Protein AF-A0A564XXG6-F1 (afdb_monomer_lite)

Radius of gyration: 39.1 Å; chains: 1; bounding box: 96×48×105 Å

Secondary structure (DSSP, 8-state):
-----------------HHHHHHHHHHHHHHHTTTTTSS---HHHHHHHHHHHTHHHHHHHHHHHHHHHHHHHTT----HHHHHHHHHHHHHHHHHHHHHHHHHHHHHHHHHHHHHHHHHHHHHHHHHHHHHHHHHHHHHHHHHHHHH-HHHHHHHHHHHHHHHHHHHHHHHHHHHHHHTT-

Sequence (182 aa):
MKQNSDEKKTKGWTPVKQSEELFVLIYLILNRIHFGENMKLGIDDQITVLDIENLIEMKEAETVTQIRMELKEMMIIPVMEDIQELDQSENMSRERYENILKRKLDIIKAAIDRDSCLEEESYVLPREIIKQREIALERELDAKLRTTDYAYLCASRALKQRALEVSRSNFDKTTENSANQS

Foldseek 3Di:
DDDDDDPPPPPDDDDDPPVLVVLLVVLVVCVVVVVPPPDPDDLVVVLSNLCSVCVVLVVLLVVLVVVVVVCVVVVPDDDPVVVVVSVVSNVVSVVVVVVSVVVSVVSVVVVVVVVVVVVVVVCPVVVVVVVVVVVVVVVVVLVVCCVPPPVSVVVVVVVVVVVVVVVVVVVVVVVVVVVVVD

Organism: Hymenolepis diminuta (NCBI:txid6216)

Structure (mmCIF, N/CA/C/O backbone):
data_AF-A0A564XXG6-F1
#
_entry.id   AF-A0A564XXG6-F1
#
loop_
_atom_site.group_PDB
_atom_site.id
_atom_site.type_symbol
_atom_site.label_atom_id
_atom_site.label_alt_id
_atom_site.label_comp_id
_atom_site.label_asym_id
_atom_site.label_entity_id
_atom_site.label_seq_id
_atom_site.pdbx_PDB_ins_code
_atom_site.Cartn_x
_atom_site.Cartn_y
_atom_site.Cartn_z
_atom_site.occupancy
_atom_site.B_iso_or_equiv
_atom_site.auth_seq_id
_atom_site.auth_comp_id
_atom_site.auth_asym_id
_atom_site.auth_atom_id
_atom_site.pdbx_PDB_model_num
ATOM 1 N N . MET A 1 1 ? -48.981 15.019 58.420 1.00 37.12 1 MET A N 1
ATOM 2 C CA . MET A 1 1 ? -49.372 13.688 57.901 1.00 37.12 1 MET A CA 1
ATOM 3 C C . MET A 1 1 ? -49.050 13.633 56.412 1.00 37.12 1 MET A C 1
ATOM 5 O O . MET A 1 1 ? -49.520 14.522 55.722 1.00 37.12 1 MET A O 1
ATOM 9 N N . LYS A 1 2 ? -48.291 12.601 55.987 1.00 36.91 2 LYS A N 1
ATOM 10 C CA . LYS A 1 2 ? -47.894 12.204 54.606 1.00 36.91 2 LYS A CA 1
ATOM 11 C C . LYS A 1 2 ? -47.022 13.237 53.867 1.00 36.91 2 LYS A C 1
ATOM 13 O O . LYS A 1 2 ? -47.499 14.316 53.565 1.00 36.91 2 LYS A O 1
ATOM 18 N N . GLN A 1 3 ? -45.712 13.075 53.662 1.00 40.72 3 GLN A N 1
ATOM 19 C CA . GLN A 1 3 ? -44.885 11.933 53.235 1.00 40.72 3 GLN A CA 1
ATOM 20 C C . GLN A 1 3 ? -45.216 11.409 51.827 1.00 40.72 3 GLN A C 1
ATOM 22 O O . GLN A 1 3 ? -46.358 11.026 51.572 1.00 40.72 3 GLN A O 1
ATOM 27 N N . ASN A 1 4 ? -44.140 11.340 51.026 1.00 36.44 4 ASN A N 1
ATOM 28 C CA . ASN A 1 4 ? -43.885 10.576 49.795 1.00 36.44 4 ASN A CA 1
ATOM 29 C C . ASN A 1 4 ? -43.962 11.363 48.478 1.00 36.44 4 ASN A C 1
ATOM 31 O O . ASN A 1 4 ? -44.967 12.006 48.216 1.00 36.44 4 ASN A O 1
ATOM 35 N N . SER A 1 5 ? -43.029 11.269 47.533 1.00 37.44 5 SER A N 1
ATOM 36 C CA . SER A 1 5 ? -41.605 10.877 47.448 1.00 37.44 5 SER A CA 1
ATOM 37 C C . SER A 1 5 ? -41.351 10.664 45.954 1.00 37.44 5 SER A C 1
ATOM 39 O O . SER A 1 5 ? -42.184 10.050 45.294 1.00 37.44 5 SER A O 1
ATOM 41 N N . ASP A 1 6 ? -40.186 11.093 45.480 1.00 42.03 6 ASP A N 1
ATOM 42 C CA . ASP A 1 6 ? -39.426 10.450 44.406 1.00 42.03 6 ASP A CA 1
ATOM 43 C C . ASP A 1 6 ? -40.144 10.145 43.081 1.00 42.03 6 ASP A C 1
ATOM 45 O O . ASP A 1 6 ? -40.469 8.999 42.778 1.00 42.03 6 ASP A O 1
ATOM 49 N N . GLU A 1 7 ? -40.188 11.131 42.184 1.00 39.16 7 GLU A N 1
ATOM 50 C CA . GLU A 1 7 ? -40.060 10.831 40.753 1.00 39.16 7 GLU A CA 1
ATOM 51 C C . GLU A 1 7 ? -38.570 10.745 40.399 1.00 39.16 7 GLU A C 1
ATOM 53 O O . GLU A 1 7 ? -37.961 11.657 39.833 1.00 39.16 7 GLU A O 1
ATOM 58 N N . LYS A 1 8 ? -37.954 9.612 40.758 1.00 41.59 8 LYS A N 1
ATOM 59 C CA . LYS A 1 8 ? -36.692 9.185 40.151 1.00 41.59 8 LYS A CA 1
ATOM 60 C C . LYS A 1 8 ? -36.960 8.941 38.668 1.00 41.59 8 LYS A C 1
ATOM 62 O O . LYS A 1 8 ? -37.532 7.919 38.298 1.00 41.59 8 LYS A O 1
ATOM 67 N N . LYS A 1 9 ? -36.526 9.872 37.816 1.00 43.41 9 LYS A N 1
ATOM 68 C CA . LYS A 1 9 ? -36.365 9.638 36.378 1.00 43.41 9 LYS A CA 1
ATOM 69 C C . LYS A 1 9 ? -35.302 8.557 36.199 1.00 43.41 9 LYS A C 1
ATOM 71 O O . LYS A 1 9 ? -34.112 8.851 36.133 1.00 43.41 9 LYS A O 1
ATOM 76 N N . THR A 1 10 ? -35.729 7.302 36.152 1.00 41.12 10 THR A N 1
ATOM 77 C CA . THR A 1 10 ? -34.929 6.206 35.618 1.00 41.12 10 THR A CA 1
ATOM 78 C C . THR A 1 10 ? -34.671 6.526 34.151 1.00 41.12 10 THR A C 1
ATOM 80 O O . THR A 1 10 ? -35.539 6.385 33.291 1.00 41.12 10 THR A O 1
ATOM 83 N N . LYS A 1 11 ? -33.477 7.056 33.872 1.00 46.81 11 LYS A N 1
ATOM 84 C CA . LYS A 1 11 ? -32.968 7.268 32.519 1.00 46.81 11 LYS A CA 1
ATOM 85 C C . LYS A 1 11 ? -32.712 5.873 31.947 1.00 46.81 11 LYS A C 1
ATOM 87 O O . LYS A 1 11 ? -31.665 5.277 32.167 1.00 46.81 11 LYS A O 1
ATOM 92 N N . GLY A 1 12 ? -33.769 5.302 31.375 1.00 38.22 12 GLY A N 1
ATOM 93 C CA . GLY A 1 12 ? -33.768 3.970 30.797 1.00 38.22 12 GLY A CA 1
ATOM 94 C C . GLY A 1 12 ? -32.738 3.877 29.680 1.00 38.22 12 GLY A C 1
ATOM 95 O O . GLY A 1 12 ? -32.554 4.824 28.917 1.00 38.22 12 GLY A O 1
ATOM 96 N N . TRP A 1 13 ? -32.080 2.724 29.642 1.00 40.97 13 TRP A N 1
ATOM 97 C CA . TRP A 1 13 ? -31.178 2.246 28.603 1.00 40.97 13 TRP A CA 1
ATOM 98 C C . TRP A 1 13 ? -31.612 2.747 27.216 1.00 40.97 13 TRP A C 1
ATOM 100 O O . TRP A 1 13 ? -32.685 2.389 26.725 1.00 40.97 13 TRP A O 1
ATOM 110 N N . THR A 1 14 ? -30.821 3.632 26.608 1.00 44.00 14 THR A N 1
ATOM 111 C CA . THR A 1 14 ? -31.069 4.079 25.235 1.00 44.00 14 THR A CA 1
ATOM 112 C C . THR A 1 14 ? -30.639 2.969 24.283 1.00 44.00 14 THR A C 1
ATOM 114 O O . THR A 1 14 ? -29.464 2.598 24.316 1.00 44.00 14 THR A O 1
ATOM 117 N N . PRO A 1 15 ? -31.544 2.438 23.443 1.00 46.12 15 PRO A N 1
ATOM 118 C CA . PRO A 1 15 ? -31.172 1.435 22.463 1.00 46.12 15 PRO A CA 1
ATOM 119 C C . PRO A 1 15 ? -30.179 2.043 21.470 1.00 46.12 15 PRO A C 1
ATOM 121 O O . PRO A 1 15 ? -30.259 3.229 21.128 1.00 46.12 15 PRO A O 1
ATOM 124 N N . VAL A 1 16 ? -29.241 1.207 21.034 1.00 50.19 16 VAL A N 1
ATOM 125 C CA . VAL A 1 16 ? -28.316 1.459 19.926 1.00 50.19 16 VAL A CA 1
ATOM 126 C C . VAL A 1 16 ? -29.091 2.098 18.766 1.00 50.19 16 VAL A C 1
ATOM 128 O O . VAL A 1 16 ? -30.197 1.670 18.433 1.00 50.19 16 VAL A O 1
ATOM 131 N N . LYS A 1 17 ? -28.570 3.191 18.194 1.00 58.47 17 LYS A N 1
ATOM 132 C CA . LYS A 1 17 ? -29.273 3.944 17.142 1.00 58.47 17 LYS A CA 1
ATOM 133 C C . LYS A 1 17 ? -29.569 3.004 15.966 1.00 58.47 17 LYS A C 1
ATOM 135 O O . LYS A 1 17 ? -28.678 2.284 15.533 1.00 58.47 17 LYS A O 1
ATOM 140 N N . GLN A 1 18 ? -30.781 3.054 15.404 1.00 57.62 18 GLN A N 1
ATOM 141 C CA . GLN A 1 18 ? -31.244 2.177 14.304 1.00 57.62 18 GLN A CA 1
ATOM 142 C C . GLN A 1 18 ? -30.280 2.082 13.102 1.00 57.62 18 GLN A C 1
ATOM 144 O O . GLN A 1 18 ? -30.293 1.096 12.372 1.00 57.62 18 GLN A O 1
ATOM 149 N N . SER A 1 19 ? -29.437 3.096 12.886 1.00 61.81 19 SER A N 1
ATOM 150 C CA . SER A 1 19 ? -28.398 3.094 11.854 1.00 61.81 19 SER A CA 1
ATOM 151 C C . SER A 1 19 ? -27.286 2.070 12.106 1.00 61.81 19 SER A C 1
ATOM 153 O O . SER A 1 19 ? -26.769 1.500 11.156 1.00 61.81 19 SER A O 1
ATOM 155 N N . GLU A 1 20 ? -26.921 1.826 13.364 1.00 63.03 20 GLU A N 1
ATOM 156 C CA . GLU A 1 20 ? -25.801 0.961 13.766 1.00 63.03 20 GLU A CA 1
ATOM 157 C C . GLU A 1 20 ? -26.166 -0.529 13.671 1.00 63.03 20 GLU A C 1
ATOM 159 O O . GLU A 1 20 ? -25.375 -1.327 13.170 1.00 63.03 20 GLU A O 1
ATOM 164 N N . GLU A 1 21 ? -27.401 -0.902 14.028 1.00 67.88 21 GLU A N 1
ATOM 165 C CA . GLU A 1 21 ? -27.932 -2.258 13.793 1.00 67.88 21 GLU A CA 1
ATOM 166 C C . GLU A 1 21 ? -27.946 -2.612 12.302 1.00 67.88 21 GLU A C 1
ATOM 168 O O . GLU A 1 21 ? -27.677 -3.751 11.914 1.00 67.88 21 GLU A O 1
ATOM 173 N N . LEU A 1 22 ? -28.207 -1.614 11.455 1.00 69.88 22 LEU A N 1
ATOM 174 C CA . LEU A 1 22 ? -28.179 -1.763 10.008 1.00 69.88 22 LEU A CA 1
ATOM 175 C C . LEU A 1 22 ? -26.767 -2.100 9.508 1.00 69.88 22 LEU A C 1
ATOM 177 O O . LEU A 1 22 ? -26.636 -2.959 8.643 1.00 69.88 22 LEU A O 1
ATOM 181 N N . PHE A 1 23 ? -25.715 -1.498 10.076 1.00 68.12 23 PHE A N 1
ATOM 182 C CA . PHE A 1 23 ? -24.325 -1.800 9.706 1.00 68.12 23 PHE A CA 1
ATOM 183 C C . PHE A 1 23 ? -23.913 -3.225 10.083 1.00 68.12 23 PHE A C 1
ATOM 185 O O . PHE A 1 23 ? -23.303 -3.914 9.268 1.00 68.12 23 PHE A O 1
ATOM 192 N N . VAL A 1 24 ? -24.304 -3.706 11.267 1.00 73.38 24 VAL A N 1
ATOM 193 C CA . VAL A 1 24 ? -24.041 -5.094 11.690 1.00 73.38 24 VAL A CA 1
ATOM 194 C C . VAL A 1 24 ? -24.818 -6.089 10.826 1.00 73.38 24 VAL A C 1
ATOM 196 O O . VAL A 1 24 ? -24.289 -7.126 10.428 1.00 73.38 24 VAL A O 1
ATOM 199 N N . LEU A 1 25 ? -26.070 -5.777 10.483 1.00 79.06 25 LEU A N 1
ATOM 200 C CA . LEU A 1 25 ? -26.868 -6.620 9.596 1.00 79.06 25 LEU A CA 1
ATOM 201 C C . LEU A 1 25 ? -26.284 -6.657 8.178 1.00 79.06 25 LEU A C 1
ATOM 203 O O . LEU A 1 25 ? -26.178 -7.733 7.591 1.00 79.06 25 LEU A O 1
ATOM 207 N N . ILE A 1 26 ? -25.870 -5.502 7.647 1.00 73.38 26 ILE A N 1
ATOM 208 C CA . ILE A 1 26 ? -25.170 -5.398 6.363 1.00 73.38 26 ILE A CA 1
ATOM 209 C C . ILE A 1 26 ? -23.904 -6.250 6.405 1.00 73.38 26 ILE A C 1
ATOM 211 O O . ILE A 1 26 ? -23.715 -7.069 5.513 1.00 73.38 26 ILE A O 1
ATOM 215 N N . TYR A 1 27 ? -23.088 -6.140 7.453 1.00 72.06 27 TYR A N 1
ATOM 216 C CA . TYR A 1 27 ? -21.891 -6.960 7.619 1.00 72.06 27 TYR A CA 1
ATOM 217 C C . TYR A 1 27 ? -22.183 -8.453 7.555 1.00 72.06 27 TYR A C 1
ATOM 219 O O . TYR A 1 27 ? -21.571 -9.173 6.777 1.00 72.06 27 TYR A O 1
ATOM 227 N N . LEU A 1 28 ? -23.141 -8.926 8.355 1.00 77.88 28 LEU A N 1
ATOM 228 C CA . LEU A 1 28 ? -23.496 -10.340 8.431 1.00 77.88 28 LEU A CA 1
ATOM 229 C C . LEU A 1 28 ? -24.008 -10.863 7.090 1.00 77.88 28 LEU A C 1
ATOM 231 O O . LEU A 1 28 ? -23.709 -11.997 6.711 1.00 77.88 28 LEU A O 1
ATOM 235 N N . ILE A 1 29 ? -24.760 -10.035 6.362 1.00 79.44 29 ILE A N 1
ATOM 236 C CA . ILE A 1 29 ? -25.189 -10.341 5.002 1.00 79.44 29 ILE A CA 1
ATOM 237 C C . ILE A 1 29 ? -23.960 -10.441 4.100 1.00 79.44 29 ILE A C 1
ATOM 239 O O . ILE A 1 29 ? -23.762 -11.500 3.516 1.00 79.44 29 ILE A O 1
ATOM 243 N N . LEU A 1 30 ? -23.123 -9.402 4.033 1.00 72.94 30 LEU A N 1
ATOM 244 C CA . LEU A 1 30 ? -21.924 -9.330 3.191 1.00 72.94 30 LEU A CA 1
ATOM 245 C C . LEU A 1 30 ? -20.966 -10.502 3.450 1.00 72.94 30 LEU A C 1
ATOM 247 O O . LEU A 1 30 ? -20.548 -11.175 2.509 1.00 72.94 30 LEU A O 1
ATOM 251 N N . ASN A 1 31 ? -20.714 -10.828 4.713 1.00 73.38 31 ASN A N 1
ATOM 252 C CA . ASN A 1 31 ? -19.840 -11.925 5.111 1.00 73.38 31 ASN A CA 1
ATOM 253 C C . ASN A 1 31 ? -20.422 -13.290 4.694 1.00 73.38 31 ASN A C 1
ATOM 255 O O . ASN A 1 31 ? -19.715 -14.159 4.192 1.00 73.38 31 ASN A O 1
ATOM 259 N N . ARG A 1 32 ? -21.752 -13.457 4.771 1.00 76.81 32 ARG A N 1
ATOM 260 C CA . ARG A 1 32 ? -22.445 -14.654 4.261 1.00 76.81 32 ARG A CA 1
ATOM 261 C C . ARG A 1 32 ? -22.346 -14.797 2.738 1.00 76.81 32 ARG A C 1
ATOM 263 O O . ARG A 1 32 ? -22.351 -15.921 2.238 1.00 76.81 32 ARG A O 1
ATOM 270 N N . ILE A 1 33 ? -22.242 -13.691 1.998 1.00 74.94 33 ILE A N 1
ATOM 271 C CA . ILE A 1 33 ? -22.015 -13.706 0.540 1.00 74.94 33 ILE A CA 1
ATOM 272 C C . ILE A 1 33 ? -20.520 -13.794 0.182 1.00 74.94 33 ILE A C 1
ATOM 274 O O . ILE A 1 33 ? -20.184 -13.734 -0.999 1.00 74.94 33 ILE A O 1
ATOM 278 N N . HIS A 1 34 ? -19.624 -13.956 1.167 1.00 66.00 34 HIS A N 1
ATOM 279 C CA . HIS A 1 34 ? -18.164 -13.920 0.986 1.00 66.00 34 HIS A CA 1
ATOM 280 C C . HIS A 1 34 ? -17.711 -12.629 0.281 1.00 66.00 34 HIS A C 1
ATOM 282 O O . HIS A 1 34 ? -16.831 -12.615 -0.589 1.00 66.00 34 HIS A O 1
ATOM 288 N N . PHE A 1 35 ? -18.378 -11.524 0.617 1.00 62.66 35 PHE A N 1
ATOM 289 C CA . PHE A 1 35 ? -18.074 -10.204 0.094 1.00 62.66 35 PHE A CA 1
ATOM 290 C C . PHE A 1 35 ? -16.739 -9.744 0.689 1.00 62.66 35 PHE A C 1
ATOM 292 O O . PHE A 1 35 ? -16.657 -9.419 1.867 1.00 62.66 35 PHE A O 1
ATOM 299 N N . GLY A 1 36 ? -15.679 -9.808 -0.117 1.00 59.28 36 GLY A N 1
ATOM 300 C CA . GLY A 1 36 ? -14.293 -9.690 0.351 1.00 59.28 36 GLY A CA 1
ATOM 301 C C . GLY A 1 36 ? -13.346 -10.590 -0.435 1.00 59.28 36 GLY A C 1
ATOM 302 O O . GLY A 1 36 ? -12.321 -10.135 -0.931 1.00 59.28 36 GLY A O 1
ATOM 303 N N . GLU A 1 37 ? -13.730 -11.855 -0.622 1.00 63.12 37 GLU A N 1
ATOM 304 C CA . GLU A 1 37 ? -12.870 -12.863 -1.260 1.00 63.12 37 GLU A CA 1
ATOM 305 C C . GLU A 1 37 ? -12.956 -12.835 -2.792 1.00 63.12 37 GLU A C 1
ATOM 307 O O . GLU A 1 37 ? -11.958 -13.027 -3.482 1.00 63.12 37 GLU A O 1
ATOM 312 N N . ASN A 1 38 ? -14.146 -12.562 -3.336 1.00 53.47 38 ASN A N 1
ATOM 313 C CA . ASN A 1 38 ? -14.411 -12.661 -4.779 1.00 53.47 38 ASN A CA 1
ATOM 314 C C . ASN A 1 38 ? -14.466 -11.305 -5.501 1.00 53.47 38 ASN A C 1
ATOM 316 O O . ASN A 1 38 ? -14.398 -11.244 -6.728 1.00 53.47 38 ASN A O 1
ATOM 320 N N . MET A 1 39 ? -14.606 -10.210 -4.752 1.00 57.16 39 MET A N 1
ATOM 321 C CA . MET A 1 39 ? -14.704 -8.853 -5.286 1.00 57.16 39 MET A CA 1
ATOM 322 C C . MET A 1 39 ? -13.385 -8.134 -5.018 1.00 57.16 39 MET A C 1
ATOM 324 O O . MET A 1 39 ? -12.967 -8.019 -3.871 1.00 57.16 39 MET A O 1
ATOM 328 N N . LYS A 1 40 ? -12.730 -7.619 -6.063 1.00 67.56 40 LYS A N 1
ATOM 329 C CA . LYS A 1 40 ? -11.631 -6.658 -5.893 1.00 67.56 40 LYS A CA 1
ATOM 330 C C . LYS A 1 40 ? -12.228 -5.348 -5.375 1.00 67.56 40 LYS A C 1
ATOM 332 O O . LYS A 1 40 ? -12.591 -4.486 -6.168 1.00 67.56 40 LYS A O 1
ATOM 337 N N . LEU A 1 41 ? -12.395 -5.251 -4.060 1.00 72.88 41 LEU A N 1
ATOM 338 C CA . LEU A 1 41 ? -12.943 -4.071 -3.401 1.00 72.88 41 LEU A CA 1
ATOM 339 C C . LEU A 1 41 ? -12.025 -2.863 -3.579 1.00 72.88 41 LEU A C 1
ATOM 341 O O . LEU A 1 41 ? -10.796 -3.004 -3.595 1.00 72.88 41 LEU A O 1
ATOM 345 N N . GLY A 1 42 ? -12.635 -1.680 -3.675 1.00 79.94 42 GLY A N 1
ATOM 346 C CA . GLY A 1 42 ? -11.909 -0.419 -3.598 1.00 79.94 42 GLY A CA 1
ATOM 347 C C . GLY A 1 42 ? -11.235 -0.251 -2.235 1.00 79.94 42 GLY A C 1
ATOM 348 O O . GLY A 1 42 ? -11.575 -0.930 -1.267 1.00 79.94 42 GLY A O 1
ATOM 349 N N . ILE A 1 43 ? -10.266 0.659 -2.158 1.00 83.62 43 ILE A N 1
ATOM 350 C CA . ILE A 1 43 ? -9.535 0.966 -0.917 1.00 83.62 43 ILE A CA 1
ATOM 351 C C . ILE A 1 43 ? -10.518 1.397 0.179 1.00 83.62 43 ILE A C 1
ATOM 353 O O . ILE A 1 43 ? -10.474 0.878 1.293 1.00 83.62 43 ILE A O 1
ATOM 357 N N . ASP A 1 44 ? -11.446 2.290 -0.168 1.00 81.50 44 ASP A N 1
ATOM 358 C CA . ASP A 1 44 ? -12.459 2.815 0.750 1.00 81.50 44 ASP A CA 1
ATOM 359 C C . ASP A 1 44 ? -13.393 1.714 1.258 1.00 81.50 44 ASP A C 1
ATOM 361 O O . ASP A 1 44 ? -13.723 1.665 2.445 1.00 81.50 44 ASP A O 1
ATOM 365 N N . ASP A 1 45 ? -13.764 0.775 0.388 1.00 81.88 45 ASP A N 1
ATOM 366 C CA . ASP A 1 45 ? -14.611 -0.346 0.780 1.00 81.88 45 ASP A CA 1
ATOM 367 C C . ASP A 1 45 ? -13.859 -1.316 1.703 1.00 81.88 45 ASP A C 1
ATOM 369 O O . ASP A 1 45 ? -14.434 -1.808 2.670 1.00 81.88 45 ASP A O 1
ATOM 373 N N . GLN A 1 46 ? -12.566 -1.565 1.459 1.00 82.19 46 GLN A N 1
ATOM 374 C CA . GLN A 1 46 ? -11.732 -2.395 2.341 1.00 82.19 46 GLN A CA 1
ATOM 375 C C . GLN A 1 46 ? -11.589 -1.775 3.736 1.00 82.19 46 GLN A C 1
ATOM 377 O O . GLN A 1 46 ? -11.675 -2.484 4.738 1.00 82.19 46 GLN A O 1
ATOM 382 N N . ILE A 1 47 ? -11.418 -0.452 3.815 1.00 84.81 47 ILE A N 1
ATOM 383 C CA . ILE A 1 47 ? -11.397 0.274 5.093 1.00 84.81 47 ILE A CA 1
ATOM 384 C C . ILE A 1 47 ? -12.762 0.184 5.780 1.00 84.81 47 ILE A C 1
ATOM 386 O O . ILE A 1 47 ? -12.823 -0.050 6.984 1.00 84.81 47 ILE A O 1
ATOM 390 N N . THR A 1 48 ? -13.849 0.319 5.020 1.00 82.94 48 THR A N 1
ATOM 391 C CA . THR A 1 48 ? -15.214 0.242 5.554 1.00 82.94 48 THR A CA 1
ATOM 392 C C . THR A 1 48 ? -15.517 -1.146 6.116 1.00 82.94 48 THR A C 1
ATOM 394 O O . THR A 1 48 ? -16.078 -1.254 7.202 1.00 82.94 48 THR A O 1
ATOM 397 N N . VAL A 1 49 ? -15.112 -2.217 5.426 1.00 81.75 49 VAL A N 1
ATOM 398 C CA . VAL A 1 49 ? -15.238 -3.591 5.940 1.00 81.75 49 VAL A CA 1
ATOM 399 C C . VAL A 1 49 ? -14.462 -3.747 7.243 1.00 81.75 49 VAL A C 1
ATOM 401 O O . VAL A 1 49 ? -15.021 -4.238 8.219 1.00 81.75 49 VAL A O 1
ATOM 404 N N . LEU A 1 50 ? -13.224 -3.253 7.295 1.00 84.81 50 LEU A N 1
ATOM 405 C CA . LEU A 1 50 ? -12.411 -3.288 8.508 1.00 84.81 50 LEU A CA 1
ATOM 406 C C . LEU A 1 50 ? -13.073 -2.513 9.665 1.00 84.81 50 LEU A C 1
ATOM 408 O O . LEU A 1 50 ? -13.038 -2.958 10.808 1.00 84.81 50 LEU A O 1
ATOM 412 N N . ASP A 1 51 ? -13.708 -1.374 9.397 1.00 83.00 51 ASP A N 1
ATOM 413 C CA . ASP A 1 51 ? -14.440 -0.616 10.420 1.00 83.00 51 ASP A CA 1
ATOM 414 C C . ASP A 1 51 ? -15.662 -1.360 10.945 1.00 83.00 51 ASP A C 1
ATOM 416 O O . ASP A 1 51 ? -15.920 -1.391 12.148 1.00 83.00 51 ASP A O 1
ATOM 420 N N . ILE A 1 52 ? -16.394 -1.998 10.043 1.00 80.62 52 ILE A N 1
ATOM 421 C CA . ILE A 1 52 ? -17.568 -2.786 10.380 1.00 80.62 52 ILE A CA 1
ATOM 422 C C . ILE A 1 52 ? -17.179 -4.032 11.197 1.00 80.62 52 ILE A C 1
ATOM 424 O O . ILE A 1 52 ? -17.841 -4.344 12.187 1.00 80.62 52 ILE A O 1
ATOM 428 N N . GLU A 1 53 ? -16.096 -4.718 10.824 1.00 81.00 53 GLU A N 1
ATOM 429 C CA . GLU A 1 53 ? -15.555 -5.881 11.542 1.00 81.00 53 GLU A CA 1
ATOM 430 C C . GLU A 1 53 ? -15.229 -5.566 13.002 1.00 81.00 53 GLU A C 1
ATOM 432 O O . GLU A 1 53 ? -15.498 -6.373 13.890 1.00 81.00 53 GLU A O 1
ATOM 437 N N . ASN A 1 54 ? -14.678 -4.378 13.250 1.00 84.12 54 ASN A N 1
ATOM 438 C CA . ASN A 1 54 ? -14.228 -3.961 14.574 1.00 84.12 54 ASN A CA 1
ATOM 439 C C . ASN A 1 54 ? -15.255 -3.072 15.302 1.00 84.12 54 ASN A C 1
ATOM 441 O O . ASN A 1 54 ? -14.957 -2.527 16.366 1.00 84.12 54 ASN A O 1
ATOM 445 N N . LEU A 1 55 ? -16.475 -2.929 14.770 1.00 82.81 55 LEU A N 1
ATOM 446 C CA . LEU A 1 55 ? -17.506 -2.043 15.320 1.00 82.81 55 LEU A CA 1
ATOM 447 C C . LEU A 1 55 ? -17.870 -2.395 16.769 1.00 82.81 55 LEU A C 1
ATOM 449 O O . LEU A 1 55 ? -18.013 -1.503 17.603 1.00 82.81 55 LEU A O 1
ATOM 453 N N . ILE A 1 56 ? -18.006 -3.690 17.074 1.00 81.62 56 ILE A N 1
ATOM 454 C CA . ILE A 1 56 ? -18.342 -4.167 18.427 1.00 81.62 56 ILE A CA 1
ATOM 455 C C . ILE A 1 56 ? -17.236 -3.774 19.408 1.00 81.62 56 ILE A C 1
ATOM 457 O O . ILE A 1 56 ? -17.514 -3.220 20.466 1.00 81.62 56 ILE A O 1
ATOM 461 N N . GLU A 1 57 ? -15.982 -3.989 19.026 1.00 82.12 57 GLU A N 1
ATOM 462 C CA . GLU A 1 57 ? -14.816 -3.703 19.862 1.00 82.12 57 GLU A CA 1
ATOM 463 C C . GLU A 1 57 ? -14.631 -2.194 20.076 1.00 82.12 57 GLU A C 1
ATOM 465 O O . GLU A 1 57 ? -14.305 -1.748 21.177 1.00 82.12 57 GLU A O 1
ATOM 470 N N . MET A 1 58 ? -14.905 -1.379 19.052 1.00 82.12 58 MET A N 1
ATOM 471 C CA . MET A 1 58 ? -14.946 0.078 19.199 1.00 82.12 58 MET A CA 1
ATOM 472 C C . MET A 1 58 ? -16.083 0.530 20.120 1.00 82.12 58 MET A C 1
ATOM 474 O O . MET A 1 58 ? -15.916 1.487 20.880 1.00 82.12 58 MET A O 1
ATOM 478 N N . LYS A 1 59 ? -17.225 -0.167 20.096 1.00 83.94 59 LYS A N 1
ATOM 479 C CA . LYS A 1 59 ? -18.349 0.140 20.981 1.00 83.94 59 LYS A CA 1
ATOM 480 C C . LYS A 1 59 ? -18.046 -0.205 22.431 1.00 83.94 59 LYS A C 1
ATOM 482 O O . LYS A 1 59 ? -18.359 0.590 23.312 1.00 83.94 59 LYS A O 1
ATOM 487 N N . GLU A 1 60 ? -17.403 -1.342 22.679 1.00 85.06 60 GLU A N 1
ATOM 488 C CA . GLU A 1 60 ? -16.906 -1.708 24.008 1.00 85.06 60 GLU A CA 1
ATOM 489 C C . GLU A 1 60 ? -16.015 -0.593 24.569 1.00 85.06 60 GLU A C 1
ATOM 491 O O . GLU A 1 60 ? -16.267 -0.096 25.668 1.00 85.06 60 GLU A O 1
ATOM 496 N N . ALA A 1 61 ? -15.061 -0.099 23.775 1.00 85.62 61 ALA A N 1
ATOM 497 C CA . ALA A 1 61 ? -14.203 1.016 24.172 1.00 85.62 61 ALA A CA 1
ATOM 498 C C . ALA A 1 61 ? -15.007 2.288 24.512 1.00 85.62 61 ALA A C 1
ATOM 500 O O . ALA A 1 61 ? -14.784 2.904 25.557 1.00 85.62 61 ALA A O 1
ATOM 501 N N . GLU A 1 62 ? -15.982 2.662 23.676 1.00 86.94 62 GLU A N 1
ATOM 502 C CA . GLU A 1 62 ? -16.847 3.823 23.920 1.00 86.94 62 GLU A CA 1
ATOM 503 C C . GLU A 1 62 ? -17.626 3.673 25.236 1.00 86.94 62 GLU A C 1
ATOM 505 O O . GLU A 1 62 ? -17.635 4.587 26.063 1.00 86.94 62 GLU A O 1
ATOM 510 N N . THR A 1 63 ? -18.208 2.498 25.492 1.00 87.94 63 THR A N 1
ATOM 511 C CA . THR A 1 63 ? -18.953 2.246 26.734 1.00 87.94 63 THR A CA 1
ATOM 512 C C . THR A 1 63 ? -18.074 2.349 27.978 1.00 87.94 63 THR A C 1
ATOM 514 O O . THR A 1 63 ? -18.491 2.954 28.963 1.00 87.94 63 THR A O 1
ATOM 517 N N . VAL A 1 64 ? -16.834 1.852 27.931 1.00 87.44 64 VAL A N 1
ATOM 518 C CA . VAL A 1 64 ? -15.873 1.959 29.043 1.00 87.44 64 VAL A CA 1
ATOM 519 C C . VAL A 1 64 ? -15.543 3.424 29.338 1.00 87.44 64 VAL A C 1
ATOM 521 O O . VAL A 1 64 ? -15.538 3.845 30.499 1.00 87.44 64 VAL A O 1
ATOM 524 N N . THR A 1 65 ? -15.335 4.237 28.296 1.00 86.62 65 THR A N 1
ATOM 525 C CA . THR A 1 65 ? -15.104 5.680 28.474 1.00 86.62 65 THR A CA 1
ATOM 526 C C . THR A 1 65 ? -16.332 6.391 29.038 1.00 86.62 65 THR A C 1
ATOM 528 O O . THR A 1 65 ? -16.197 7.253 29.910 1.00 86.62 65 THR A O 1
ATOM 531 N N . GLN A 1 66 ? -17.532 5.998 28.607 1.00 88.50 66 GLN A N 1
ATOM 532 C CA . GLN A 1 66 ? -18.782 6.559 29.100 1.00 88.50 66 GLN A CA 1
ATOM 533 C C . GLN A 1 66 ? -19.002 6.229 30.580 1.00 88.50 66 GLN A C 1
ATOM 535 O O . GLN A 1 66 ? -19.303 7.134 31.353 1.00 88.50 66 GLN A O 1
ATOM 540 N N . ILE A 1 67 ? -18.760 4.984 30.999 1.00 87.69 67 ILE A N 1
ATOM 541 C CA . ILE A 1 67 ? -18.838 4.573 32.409 1.00 87.69 67 ILE A CA 1
ATOM 542 C C . ILE A 1 67 ? -17.896 5.429 33.267 1.00 87.69 67 ILE A C 1
ATOM 544 O O . ILE A 1 67 ? -18.309 5.953 34.301 1.00 87.69 67 ILE A O 1
ATOM 548 N N . ARG A 1 68 ? -16.649 5.654 32.826 1.00 85.12 68 ARG A N 1
ATOM 549 C CA . ARG A 1 68 ? -15.707 6.545 33.532 1.00 85.12 68 ARG A CA 1
ATOM 550 C C . ARG A 1 68 ? -16.217 7.979 33.650 1.00 85.12 68 ARG A C 1
ATOM 552 O O . ARG A 1 68 ? -16.071 8.591 34.710 1.00 85.12 68 ARG A O 1
ATOM 559 N N . MET A 1 69 ? -16.792 8.524 32.579 1.00 87.69 69 MET A N 1
ATOM 560 C CA . MET A 1 69 ? -17.366 9.870 32.601 1.00 87.69 69 MET A CA 1
ATOM 561 C C . MET A 1 69 ? -18.554 9.956 33.561 1.00 87.69 69 MET A C 1
ATOM 563 O O . MET A 1 69 ? -18.587 10.863 34.389 1.00 87.69 69 MET A O 1
ATOM 567 N N . GLU A 1 70 ? -19.474 8.994 33.518 1.00 89.44 70 GLU A N 1
ATOM 568 C CA . GLU A 1 70 ? -20.651 8.954 34.393 1.00 89.44 70 GLU A CA 1
ATOM 569 C C . GLU A 1 70 ? -20.259 8.820 35.873 1.00 89.44 70 GLU A C 1
ATOM 571 O O . GLU A 1 70 ? -20.777 9.551 36.717 1.00 89.44 70 GLU A O 1
ATOM 576 N N . LEU A 1 71 ? -19.282 7.967 36.199 1.00 86.69 71 LEU A N 1
ATOM 577 C CA . LEU A 1 71 ? -18.745 7.840 37.560 1.00 86.69 71 LEU A CA 1
ATOM 578 C C . LEU A 1 71 ? -18.156 9.164 38.067 1.00 86.69 71 LEU A C 1
ATOM 580 O O . LEU A 1 71 ? -18.385 9.555 39.215 1.00 86.69 71 LEU A O 1
ATOM 584 N N . LYS A 1 72 ? -17.449 9.892 37.194 1.00 87.31 72 LYS A N 1
ATOM 585 C CA . LYS A 1 72 ? -16.883 11.210 37.503 1.00 87.31 72 LYS A CA 1
ATOM 586 C C . LYS A 1 72 ? -17.966 12.273 37.698 1.00 87.31 72 LYS A C 1
ATOM 588 O O . LYS A 1 72 ? -17.867 13.065 38.633 1.00 87.31 72 LYS A O 1
ATOM 593 N N . GLU A 1 73 ? -18.990 12.291 36.846 1.00 90.69 73 GLU A N 1
ATOM 594 C CA . GLU A 1 73 ? -20.129 13.214 36.951 1.00 90.69 73 GLU A CA 1
ATOM 595 C C . GLU A 1 73 ? -20.937 12.988 38.232 1.00 90.69 73 GLU A C 1
ATOM 597 O O . GLU A 1 73 ? -21.334 13.948 38.892 1.00 90.69 73 GLU A O 1
ATOM 602 N N . MET A 1 74 ? -21.140 11.727 38.616 1.00 91.19 74 MET A N 1
ATOM 603 C CA . MET A 1 74 ? -21.864 11.363 39.836 1.00 91.19 74 MET A CA 1
ATOM 604 C C . MET A 1 74 ? -21.009 11.463 41.109 1.00 91.19 74 MET A C 1
ATOM 606 O O . MET A 1 74 ? -21.519 11.203 42.198 1.00 91.19 74 MET A O 1
ATOM 610 N N . MET A 1 75 ? -19.728 11.841 40.995 1.00 85.44 75 MET A N 1
ATOM 611 C CA . MET A 1 75 ? -18.752 11.850 42.094 1.00 85.44 75 MET A CA 1
ATOM 612 C C . MET A 1 75 ? -18.689 10.519 42.862 1.00 85.44 75 MET A C 1
ATOM 614 O O . MET A 1 75 ? -18.481 10.490 44.077 1.00 85.44 75 MET A O 1
ATOM 618 N N . ILE A 1 76 ? -18.867 9.406 42.150 1.00 85.38 76 ILE A N 1
ATOM 619 C CA . ILE A 1 76 ? -18.743 8.063 42.710 1.00 85.38 76 ILE A CA 1
ATOM 620 C C . ILE A 1 76 ? -17.277 7.655 42.599 1.00 85.38 76 ILE A C 1
ATOM 622 O O . ILE A 1 76 ? -16.702 7.686 41.514 1.00 85.38 76 ILE A O 1
ATOM 626 N N . ILE A 1 77 ? -16.674 7.271 43.725 1.00 82.69 77 ILE A N 1
ATOM 627 C CA . ILE A 1 77 ? -15.317 6.718 43.767 1.00 82.69 77 ILE A CA 1
ATOM 628 C C . ILE A 1 77 ? -15.452 5.190 43.712 1.00 82.69 77 ILE A C 1
ATOM 630 O O . ILE A 1 77 ? -15.952 4.615 44.683 1.00 82.69 77 ILE A O 1
ATOM 634 N N . PRO A 1 78 ? -15.058 4.533 42.605 1.00 82.06 78 PRO A N 1
ATOM 635 C CA . PRO A 1 78 ? -15.124 3.079 42.490 1.00 82.06 78 PRO A CA 1
ATOM 636 C C . PRO A 1 78 ? -14.143 2.399 43.446 1.00 82.06 78 PRO A C 1
ATOM 638 O O . PRO A 1 78 ? -13.188 3.020 43.928 1.00 82.06 78 PRO A O 1
ATOM 641 N N . VAL A 1 79 ? -14.360 1.111 43.706 1.00 90.06 79 VAL A N 1
ATOM 642 C CA . VAL A 1 79 ? -13.415 0.316 44.496 1.00 90.06 79 VAL A CA 1
ATOM 643 C C . VAL A 1 79 ? -12.142 0.097 43.670 1.00 90.06 79 VAL A C 1
ATOM 645 O O . VAL A 1 79 ? -12.157 0.152 42.444 1.00 90.06 79 VAL A O 1
ATOM 648 N N . MET A 1 80 ? -11.006 -0.120 44.336 1.00 86.44 80 MET A N 1
ATOM 649 C CA . MET A 1 80 ? -9.702 -0.263 43.675 1.00 86.44 80 MET A CA 1
ATOM 650 C C . MET A 1 80 ? -9.677 -1.364 42.600 1.00 86.44 80 MET A C 1
ATOM 652 O O . MET A 1 80 ? -9.000 -1.194 41.591 1.00 86.44 80 MET A O 1
ATOM 656 N N . GLU A 1 81 ? -10.422 -2.452 42.802 1.00 88.81 81 GLU A N 1
ATOM 657 C CA . GLU A 1 81 ? -10.578 -3.546 41.833 1.00 88.81 81 GLU A CA 1
ATOM 658 C C . GLU A 1 81 ? -11.257 -3.052 40.543 1.00 88.81 81 GLU A C 1
ATOM 660 O O . GLU A 1 81 ? -10.689 -3.198 39.463 1.00 88.81 81 GLU A O 1
ATOM 665 N N . ASP A 1 82 ? -12.383 -2.338 40.656 1.00 86.62 82 ASP A N 1
ATOM 666 C CA . ASP A 1 82 ? -13.098 -1.754 39.510 1.00 86.62 82 ASP A CA 1
ATOM 667 C C . ASP A 1 82 ? -12.220 -0.767 38.721 1.00 86.62 82 ASP A C 1
ATOM 669 O O . ASP A 1 82 ? -12.290 -0.684 37.494 1.00 86.62 82 ASP A O 1
ATOM 673 N N . ILE A 1 83 ? -11.375 0.003 39.420 1.00 86.00 83 ILE A N 1
ATOM 674 C CA . ILE A 1 83 ? -10.437 0.938 38.782 1.00 86.00 83 ILE A CA 1
ATOM 675 C C . ILE A 1 83 ? -9.420 0.171 37.934 1.00 86.00 83 ILE A C 1
ATOM 677 O O . ILE A 1 83 ? -9.164 0.572 36.797 1.00 86.00 83 ILE A O 1
ATOM 681 N N . GLN A 1 84 ? -8.872 -0.928 38.464 1.00 89.06 84 GLN A N 1
ATOM 682 C CA . GLN A 1 84 ? -7.912 -1.769 37.748 1.00 89.06 84 GLN A CA 1
ATOM 683 C C . GLN A 1 84 ? -8.544 -2.444 36.529 1.00 89.06 84 GLN A C 1
ATOM 685 O O . GLN A 1 84 ? -7.930 -2.447 35.463 1.00 89.06 84 GLN A O 1
ATOM 690 N N . GLU A 1 85 ? -9.769 -2.958 36.651 1.00 89.44 85 GLU A N 1
ATOM 691 C CA . GLU A 1 85 ? -10.492 -3.552 35.522 1.00 89.44 85 GLU A CA 1
ATOM 692 C C . GLU A 1 85 ? -10.785 -2.517 34.427 1.00 89.44 85 GLU A C 1
ATOM 694 O O . GLU A 1 85 ? -10.554 -2.779 33.243 1.00 89.44 85 GLU A O 1
ATOM 699 N N . LEU A 1 86 ? -11.214 -1.309 34.808 1.00 87.06 86 LEU A N 1
ATOM 700 C CA . LEU A 1 86 ? -11.436 -0.210 33.866 1.00 87.06 86 LEU A CA 1
ATOM 701 C C . LEU A 1 86 ? -10.140 0.215 33.162 1.00 87.06 86 LEU A C 1
ATOM 703 O O . LEU A 1 86 ? -10.152 0.418 31.948 1.00 87.06 86 LEU A O 1
ATOM 707 N N . ASP A 1 87 ? -9.026 0.335 33.892 1.00 88.62 87 ASP A N 1
ATOM 708 C CA . ASP A 1 87 ? -7.719 0.662 33.303 1.00 88.62 87 ASP A CA 1
ATOM 709 C C . ASP A 1 87 ? -7.233 -0.437 32.352 1.00 88.62 87 ASP A C 1
ATOM 711 O O . ASP A 1 87 ? -6.728 -0.149 31.264 1.00 88.62 87 ASP A O 1
ATOM 715 N N . GLN A 1 88 ? -7.405 -1.706 32.728 1.00 90.56 88 GLN A N 1
ATOM 716 C CA . GLN A 1 88 ? -7.038 -2.831 31.877 1.00 90.56 88 GLN A CA 1
ATOM 717 C C . GLN A 1 88 ? -7.874 -2.844 30.594 1.00 90.56 88 GLN A C 1
ATOM 719 O O . GLN A 1 88 ? -7.321 -2.990 29.503 1.00 90.56 88 GLN A O 1
ATOM 724 N N . SER A 1 89 ? -9.187 -2.637 30.704 1.00 88.50 89 SER A N 1
ATOM 725 C CA . SER A 1 89 ? -10.084 -2.579 29.550 1.00 88.50 89 SER A CA 1
ATOM 726 C C . SER A 1 89 ? -9.758 -1.404 28.624 1.00 88.50 89 SER A C 1
ATOM 728 O O . SER A 1 89 ? -9.814 -1.549 27.400 1.00 88.50 89 SER A O 1
ATOM 730 N N . GLU A 1 90 ? -9.380 -0.248 29.175 1.00 88.56 90 GLU A N 1
ATOM 731 C CA . GLU A 1 90 ? -8.971 0.911 28.379 1.00 88.56 90 GLU A CA 1
ATOM 732 C C . GLU A 1 90 ? -7.656 0.650 27.632 1.00 88.56 90 GLU A C 1
ATOM 734 O O . GLU A 1 90 ? -7.555 0.941 26.439 1.00 88.56 90 GLU A O 1
ATOM 739 N N . ASN A 1 91 ? -6.667 0.051 28.298 1.00 90.56 91 ASN A N 1
ATOM 740 C CA . ASN A 1 91 ? -5.393 -0.295 27.667 1.00 90.56 91 ASN A CA 1
ATOM 741 C C . ASN A 1 91 ? -5.585 -1.304 26.528 1.00 90.56 91 ASN A C 1
ATOM 743 O O . ASN A 1 91 ? -5.093 -1.079 25.424 1.00 90.56 91 ASN A O 1
ATOM 747 N N . MET A 1 92 ? -6.375 -2.358 26.756 1.00 89.81 92 MET A N 1
ATOM 748 C CA . MET A 1 92 ? -6.722 -3.335 25.717 1.00 89.81 92 MET A CA 1
ATOM 749 C C . MET A 1 92 ? -7.427 -2.671 24.528 1.00 89.81 92 MET A C 1
ATOM 751 O O . MET A 1 92 ? -7.127 -2.969 23.372 1.00 89.81 92 MET A O 1
ATOM 755 N N . SER A 1 93 ? -8.343 -1.740 24.799 1.00 88.69 93 SER A N 1
ATOM 756 C CA . SER A 1 93 ? -9.050 -0.988 23.758 1.00 88.69 93 SER A CA 1
ATOM 757 C C . SER A 1 93 ? -8.102 -0.103 22.945 1.00 88.69 93 SER A C 1
ATOM 759 O O . SER A 1 93 ? -8.217 -0.031 21.721 1.00 88.69 93 SER A O 1
ATOM 761 N N . ARG A 1 94 ? -7.126 0.533 23.604 1.00 89.19 94 ARG A N 1
ATOM 762 C CA . ARG A 1 94 ? -6.108 1.366 22.952 1.00 89.19 94 ARG A CA 1
ATOM 763 C C . ARG A 1 94 ? -5.212 0.544 22.028 1.00 89.19 94 ARG A C 1
ATOM 765 O O . ARG A 1 94 ? -5.032 0.923 20.875 1.00 89.19 94 ARG A O 1
ATOM 772 N 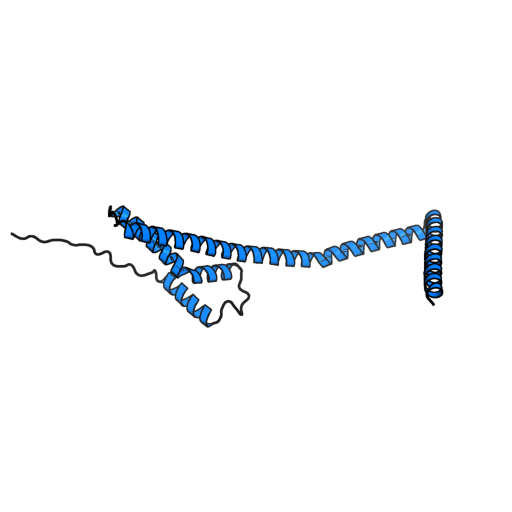N . GLU A 1 95 ? -4.715 -0.599 22.496 1.00 90.75 95 GLU A N 1
ATOM 773 C CA . GLU A 1 95 ? -3.899 -1.506 21.678 1.00 90.75 95 GLU A CA 1
ATOM 774 C C . GLU A 1 95 ? -4.664 -2.006 20.445 1.00 90.75 95 GLU A C 1
ATOM 776 O O . GLU A 1 95 ? -4.125 -2.050 19.335 1.00 90.75 95 GLU A O 1
ATOM 781 N N . ARG A 1 96 ? -5.947 -2.354 20.607 1.00 88.00 96 ARG A N 1
ATOM 782 C CA . ARG A 1 96 ? -6.807 -2.743 19.480 1.00 88.00 96 ARG A CA 1
ATOM 783 C C . ARG A 1 96 ? -6.970 -1.604 18.479 1.00 88.00 96 ARG A C 1
ATOM 785 O O . ARG A 1 96 ? -6.796 -1.827 17.283 1.00 88.00 96 ARG A O 1
ATOM 792 N N . TYR A 1 97 ? -7.230 -0.386 18.951 1.00 89.62 97 TYR A N 1
ATOM 793 C CA . TYR A 1 97 ? -7.354 0.786 18.086 1.00 89.62 97 TYR A CA 1
ATOM 794 C C . TYR A 1 97 ? -6.077 1.045 17.274 1.00 89.62 97 TYR A C 1
ATOM 796 O O . TYR A 1 97 ? -6.141 1.261 16.062 1.00 89.62 97 TYR A O 1
ATOM 804 N N . GLU A 1 98 ? -4.907 0.962 17.909 1.00 91.94 98 GLU A N 1
ATOM 805 C CA . GLU A 1 98 ? -3.616 1.104 17.228 1.00 91.94 98 GLU A CA 1
ATOM 806 C C . GLU A 1 98 ? -3.404 0.019 16.163 1.00 91.94 98 GLU A C 1
ATOM 808 O O . GLU A 1 98 ? -2.947 0.313 15.055 1.00 91.94 98 GLU A O 1
ATOM 813 N N . ASN A 1 99 ? -3.795 -1.224 16.451 1.00 91.12 99 ASN A N 1
ATOM 814 C CA . ASN A 1 99 ? -3.725 -2.322 15.488 1.00 91.12 99 ASN A CA 1
ATOM 815 C C . ASN A 1 99 ? -4.656 -2.109 14.286 1.00 91.12 99 ASN A C 1
ATOM 817 O O . ASN A 1 99 ? -4.242 -2.335 13.146 1.00 91.12 99 ASN A O 1
ATOM 821 N N . ILE A 1 100 ? -5.888 -1.649 14.515 1.00 90.19 100 ILE A N 1
ATOM 822 C CA . ILE A 1 100 ? -6.848 -1.316 13.451 1.00 90.19 100 ILE A CA 1
ATOM 823 C C . ILE A 1 100 ? -6.283 -0.190 12.582 1.00 90.19 100 ILE A C 1
ATOM 825 O O . ILE A 1 100 ? -6.257 -0.306 11.356 1.00 90.19 100 ILE A O 1
ATOM 829 N N . LEU A 1 101 ? -5.759 0.871 13.202 1.00 91.38 101 LEU A N 1
ATOM 830 C CA . LEU A 1 101 ? -5.145 1.990 12.489 1.00 91.38 101 LEU A CA 1
ATOM 831 C C . LEU A 1 101 ? -3.960 1.530 11.633 1.00 91.38 101 LEU A C 1
ATOM 833 O O . LEU A 1 101 ? -3.840 1.928 10.473 1.00 91.38 101 LEU A O 1
ATOM 837 N N . LYS A 1 102 ? -3.109 0.657 12.178 1.00 94.06 102 LYS A N 1
ATOM 838 C CA . LYS A 1 102 ? -1.986 0.074 11.444 1.00 94.06 102 LYS A CA 1
ATOM 839 C C . LYS A 1 102 ? -2.465 -0.702 10.215 1.00 94.06 102 LYS A C 1
ATOM 841 O O . LYS A 1 102 ? -1.953 -0.466 9.127 1.00 94.06 102 LYS A O 1
ATOM 846 N N . ARG A 1 103 ? -3.498 -1.540 10.356 1.00 89.62 103 ARG A N 1
ATOM 847 C CA . ARG A 1 103 ? -4.090 -2.276 9.225 1.00 89.62 103 ARG A CA 1
ATOM 848 C C . ARG A 1 103 ? -4.658 -1.344 8.155 1.00 89.62 103 ARG A C 1
ATOM 850 O O . ARG A 1 103 ? -4.414 -1.574 6.976 1.00 89.62 103 ARG A O 1
ATOM 857 N N . LYS A 1 104 ? -5.354 -0.267 8.541 1.00 89.81 104 LYS A N 1
ATOM 858 C CA . LYS A 1 104 ? -5.835 0.749 7.584 1.00 89.81 104 LYS A CA 1
ATOM 859 C C . LYS A 1 104 ? -4.687 1.380 6.799 1.00 89.81 104 LYS A C 1
ATOM 861 O O . LYS A 1 104 ? -4.776 1.530 5.584 1.00 89.81 104 LYS A O 1
ATOM 866 N N . LEU A 1 105 ? -3.599 1.729 7.484 1.00 92.88 105 LEU A N 1
ATOM 867 C CA . LEU A 1 105 ? -2.411 2.286 6.839 1.00 92.88 105 LEU A CA 1
ATOM 868 C C . LEU A 1 105 ? -1.745 1.282 5.898 1.00 92.88 105 LEU A C 1
ATOM 870 O O . LEU A 1 105 ? -1.279 1.677 4.834 1.00 92.88 105 LEU A O 1
ATOM 874 N N . ASP A 1 106 ? -1.711 0.004 6.266 1.00 91.25 106 ASP A N 1
ATOM 875 C CA . ASP A 1 106 ? -1.146 -1.047 5.422 1.00 91.25 106 ASP A CA 1
ATOM 876 C C . ASP A 1 106 ? -1.974 -1.243 4.140 1.00 91.25 106 ASP A C 1
ATOM 878 O O . ASP A 1 106 ? -1.394 -1.370 3.062 1.00 91.25 106 ASP A O 1
ATOM 882 N N . ILE A 1 107 ? -3.310 -1.159 4.219 1.00 89.00 107 ILE A N 1
ATOM 883 C CA . ILE A 1 107 ? -4.200 -1.163 3.041 1.00 89.00 107 ILE A CA 1
ATOM 884 C C . ILE A 1 107 ? -3.874 0.015 2.111 1.00 89.00 107 ILE A C 1
ATOM 886 O O . ILE A 1 107 ? -3.706 -0.171 0.905 1.00 89.00 107 ILE A O 1
ATOM 890 N N . ILE A 1 108 ? -3.745 1.225 2.665 1.00 90.38 108 ILE A N 1
ATOM 891 C CA . ILE A 1 108 ? -3.437 2.433 1.885 1.00 90.38 108 ILE A CA 1
ATOM 892 C C . ILE A 1 108 ? -2.059 2.319 1.225 1.00 90.38 108 ILE A C 1
ATOM 894 O O . ILE A 1 108 ? -1.921 2.613 0.040 1.00 90.38 108 ILE A O 1
ATOM 898 N N . LYS A 1 109 ? -1.040 1.860 1.959 1.00 92.06 109 LYS A N 1
ATOM 899 C CA . LYS A 1 109 ? 0.310 1.662 1.411 1.00 92.06 109 LYS A CA 1
ATOM 900 C C . LYS A 1 109 ? 0.317 0.647 0.278 1.00 92.06 109 LYS A C 1
ATOM 902 O O . LYS A 1 109 ? 0.851 0.941 -0.782 1.00 92.06 109 LYS A O 1
ATOM 907 N N . ALA A 1 110 ? -0.338 -0.498 0.464 1.00 89.44 110 ALA A N 1
ATOM 908 C CA . ALA A 1 110 ? -0.429 -1.518 -0.575 1.00 89.44 110 ALA A CA 1
ATOM 909 C C . ALA A 1 110 ? -1.103 -0.991 -1.853 1.00 89.44 110 ALA A C 1
ATOM 911 O O . ALA A 1 110 ? -0.768 -1.419 -2.958 1.00 89.44 110 ALA A O 1
ATOM 912 N N . ALA A 1 111 ? -2.048 -0.059 -1.715 1.00 88.75 111 ALA A N 1
ATOM 913 C CA . ALA A 1 111 ? -2.663 0.596 -2.856 1.00 88.75 111 ALA A CA 1
ATOM 914 C C . ALA A 1 111 ? -1.716 1.583 -3.553 1.00 88.75 111 ALA A C 1
ATOM 916 O O . ALA A 1 111 ? -1.582 1.519 -4.770 1.00 88.75 111 ALA A O 1
ATOM 917 N N . ILE A 1 112 ? -1.006 2.420 -2.790 1.00 90.94 112 ILE A N 1
ATOM 918 C CA . ILE A 1 112 ? 0.008 3.346 -3.321 1.00 90.94 112 ILE A CA 1
ATOM 919 C C . ILE A 1 112 ? 1.105 2.582 -4.071 1.00 90.94 112 ILE A C 1
ATOM 921 O O . ILE A 1 112 ? 1.504 2.982 -5.165 1.00 90.94 112 ILE A O 1
ATOM 925 N N . ASP A 1 113 ? 1.573 1.469 -3.508 1.00 91.25 113 ASP A N 1
ATOM 926 C CA . ASP A 1 113 ? 2.603 0.636 -4.126 1.00 91.25 113 ASP A CA 1
ATOM 927 C C . ASP A 1 113 ? 2.099 0.038 -5.444 1.00 91.25 113 ASP A C 1
ATOM 929 O O . ASP A 1 113 ? 2.802 0.067 -6.454 1.00 91.25 113 ASP A O 1
ATOM 933 N N . ARG A 1 114 ? 0.848 -0.444 -5.470 1.00 89.25 114 ARG A N 1
ATOM 934 C CA . ARG A 1 114 ? 0.219 -0.946 -6.697 1.00 89.25 114 ARG A CA 1
ATOM 935 C C . ARG A 1 114 ? 0.126 0.143 -7.764 1.00 89.25 114 ARG A C 1
ATOM 937 O O . ARG A 1 114 ? 0.482 -0.119 -8.910 1.00 89.25 114 ARG A O 1
ATOM 944 N N . ASP A 1 115 ? -0.347 1.329 -7.401 1.00 89.50 115 ASP A N 1
ATOM 945 C CA . ASP A 1 115 ? -0.495 2.445 -8.337 1.00 89.50 115 ASP A CA 1
ATOM 946 C C . ASP A 1 115 ? 0.866 2.889 -8.885 1.00 89.50 115 ASP A C 1
ATOM 948 O O . ASP A 1 115 ? 1.000 3.114 -10.086 1.00 89.50 115 ASP A O 1
ATOM 952 N N . SER A 1 116 ? 1.899 2.902 -8.039 1.00 89.88 116 SER A N 1
ATOM 953 C CA . SER A 1 116 ? 3.278 3.201 -8.442 1.00 89.88 116 SER A CA 1
ATOM 954 C C . SER A 1 116 ? 3.814 2.178 -9.449 1.00 89.88 116 SER A C 1
ATOM 956 O O . SER A 1 116 ? 4.427 2.554 -10.448 1.00 89.88 116 SER A O 1
ATOM 958 N N . CYS A 1 117 ? 3.554 0.882 -9.235 1.00 90.81 117 CYS A N 1
ATOM 959 C CA . CYS A 1 117 ? 3.935 -0.159 -10.191 1.00 90.81 117 CYS A CA 1
ATOM 960 C C . CYS A 1 117 ? 3.216 0.004 -11.536 1.00 90.81 117 CYS A C 1
ATOM 962 O O . CYS A 1 117 ? 3.853 -0.077 -12.584 1.00 90.81 117 CYS A O 1
ATOM 964 N N . LEU A 1 118 ? 1.905 0.263 -11.517 1.00 90.31 118 LEU A N 1
ATOM 965 C CA . LEU A 1 118 ? 1.120 0.480 -12.738 1.00 90.31 118 LEU A CA 1
ATOM 966 C C . LEU A 1 118 ? 1.592 1.721 -13.503 1.00 90.31 118 LEU A C 1
ATOM 968 O O . LEU A 1 118 ? 1.662 1.713 -14.734 1.00 90.31 118 LEU A O 1
ATOM 972 N N . GLU A 1 119 ? 1.941 2.785 -12.782 1.00 89.00 119 GLU A N 1
ATOM 973 C CA . GLU A 1 119 ? 2.525 3.978 -13.377 1.00 89.00 119 GLU A CA 1
ATOM 974 C C . GLU A 1 119 ? 3.872 3.654 -14.040 1.00 89.00 119 GLU A C 1
ATOM 976 O O . G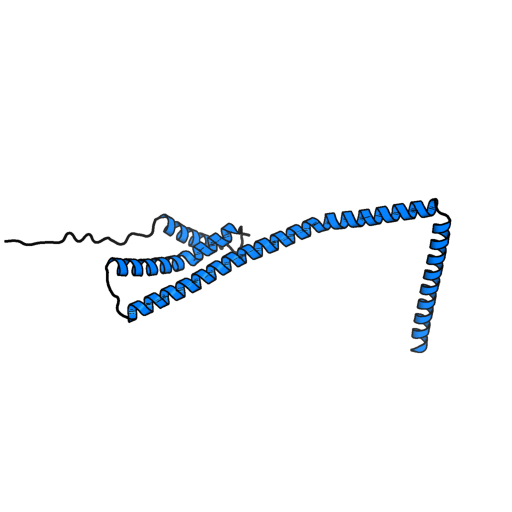LU A 1 119 ? 4.086 4.014 -15.200 1.00 89.00 119 GLU A O 1
ATOM 981 N N . GLU A 1 120 ? 4.763 2.920 -13.372 1.00 89.25 120 GLU A N 1
ATOM 982 C CA . GLU A 1 120 ? 6.056 2.537 -13.947 1.00 89.25 120 GLU A CA 1
ATOM 983 C C . GLU A 1 120 ? 5.902 1.661 -15.201 1.00 89.25 120 GLU A C 1
ATOM 985 O O . GLU A 1 120 ? 6.556 1.922 -16.217 1.00 89.25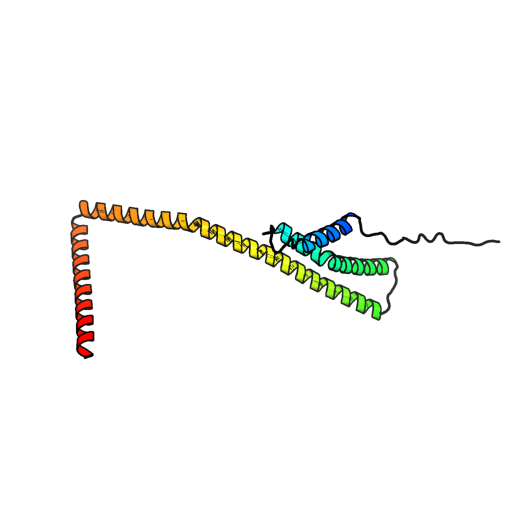 120 GLU A O 1
ATOM 990 N N . GLU A 1 121 ? 4.976 0.699 -15.180 1.00 90.75 121 GLU A N 1
ATOM 991 C CA . GLU A 1 121 ? 4.608 -0.113 -16.345 1.00 90.75 121 GLU A CA 1
ATOM 992 C C . GLU A 1 121 ? 4.145 0.755 -17.523 1.00 90.75 121 GLU A C 1
ATOM 994 O O . GLU A 1 121 ? 4.545 0.526 -18.670 1.00 90.75 121 GLU A O 1
ATOM 999 N N . SER A 1 122 ? 3.362 1.804 -17.250 1.00 88.50 122 SER A N 1
ATOM 1000 C CA . SER A 1 122 ? 2.870 2.718 -18.286 1.00 88.50 122 SER A CA 1
ATOM 1001 C C . SER A 1 122 ? 3.999 3.471 -19.007 1.00 88.50 122 SER A C 1
ATOM 1003 O O . SER A 1 122 ? 3.898 3.758 -20.205 1.00 88.50 122 SER A O 1
ATOM 1005 N N . TYR A 1 123 ? 5.118 3.728 -18.320 1.00 91.25 123 TYR A N 1
ATOM 1006 C CA . TYR A 1 123 ? 6.269 4.437 -18.882 1.00 91.25 123 TYR A CA 1
ATOM 1007 C C . TYR A 1 123 ? 7.268 3.540 -19.624 1.00 91.25 123 TYR A C 1
ATOM 1009 O O . TYR A 1 123 ? 8.163 4.071 -20.289 1.00 91.25 123 TYR A O 1
ATOM 1017 N N . VAL A 1 124 ? 7.122 2.211 -19.586 1.00 92.44 124 VAL A N 1
ATOM 1018 C CA . VAL A 1 124 ? 8.039 1.280 -20.273 1.00 92.44 124 VAL A CA 1
ATOM 1019 C C . VAL A 1 124 ? 8.073 1.540 -21.781 1.00 92.44 124 VAL A C 1
ATOM 1021 O O . VAL A 1 124 ? 9.144 1.730 -22.361 1.00 92.44 124 VAL A O 1
ATOM 1024 N N . LEU A 1 125 ? 6.903 1.601 -22.423 1.00 91.62 125 LEU A N 1
ATOM 1025 C CA . LEU A 1 125 ? 6.802 1.813 -23.871 1.00 91.62 125 LEU A CA 1
ATOM 1026 C C . LEU A 1 125 ? 7.337 3.190 -24.309 1.00 91.62 125 LEU A C 1
ATOM 1028 O O . LEU A 1 125 ? 8.156 3.230 -25.230 1.00 91.62 125 LEU A O 1
ATOM 1032 N N . PRO A 1 126 ? 6.955 4.316 -23.670 1.00 93.38 126 PRO A N 1
ATOM 1033 C CA . PRO A 1 126 ? 7.554 5.618 -23.954 1.00 93.38 126 PRO A CA 1
ATOM 1034 C C . PRO A 1 126 ? 9.082 5.630 -23.857 1.00 93.38 126 PRO A C 1
ATOM 1036 O O . PRO A 1 126 ? 9.742 6.161 -24.752 1.00 93.38 126 PRO A O 1
ATOM 1039 N N . ARG A 1 127 ? 9.654 5.022 -22.810 1.00 93.00 1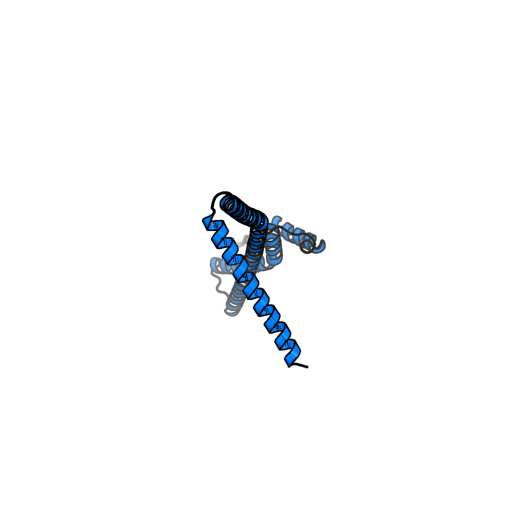27 ARG A N 1
ATOM 1040 C CA . ARG A 1 127 ? 11.112 4.953 -22.624 1.00 93.00 127 ARG A CA 1
ATOM 1041 C C . ARG A 1 127 ? 11.788 4.190 -23.756 1.00 93.00 127 ARG A C 1
ATOM 1043 O O . ARG A 1 127 ? 12.791 4.659 -24.291 1.00 93.00 127 ARG A O 1
ATOM 1050 N N . GLU A 1 128 ? 11.219 3.060 -24.164 1.00 94.00 128 GLU A N 1
ATOM 1051 C CA . GLU A 1 128 ? 11.768 2.280 -25.272 1.00 94.00 128 GLU A CA 1
ATOM 1052 C C . GLU A 1 128 ? 11.667 3.038 -26.602 1.00 94.00 128 GLU A C 1
ATOM 1054 O O . GLU A 1 128 ? 12.625 3.068 -27.369 1.00 94.00 128 GLU A O 1
ATOM 1059 N N . ILE A 1 129 ? 10.558 3.737 -26.863 1.00 94.50 129 ILE A N 1
ATOM 1060 C CA . ILE A 1 129 ? 10.412 4.571 -28.067 1.00 94.50 129 ILE A CA 1
ATOM 1061 C C . ILE A 1 129 ? 11.482 5.665 -28.113 1.00 94.50 129 ILE A C 1
ATOM 1063 O O . ILE A 1 129 ? 12.069 5.900 -29.171 1.00 94.50 129 ILE A O 1
ATOM 1067 N N . ILE A 1 130 ? 11.744 6.337 -26.989 1.00 94.88 130 ILE A N 1
ATOM 1068 C CA . ILE A 1 130 ? 12.788 7.367 -26.897 1.00 94.88 130 ILE A CA 1
ATOM 1069 C C . ILE A 1 130 ? 14.154 6.756 -27.222 1.00 94.88 130 ILE A C 1
ATOM 1071 O O . ILE A 1 130 ? 14.849 7.255 -28.105 1.00 94.88 130 ILE A O 1
ATOM 1075 N N . LYS A 1 131 ? 14.486 5.620 -26.606 1.00 95.38 131 LYS A N 1
ATOM 1076 C CA . LYS A 1 131 ? 15.744 4.907 -26.849 1.00 95.38 131 LYS A CA 1
ATOM 1077 C C . LYS A 1 131 ? 15.909 4.491 -28.314 1.00 95.38 131 LYS A C 1
ATOM 1079 O O . LYS A 1 131 ? 16.972 4.666 -28.903 1.00 95.38 131 LYS A O 1
ATOM 1084 N N . GLN A 1 132 ? 14.851 3.977 -28.941 1.00 95.50 132 GLN A N 1
ATOM 1085 C CA . GLN A 1 132 ? 14.883 3.612 -30.360 1.00 95.50 132 GLN A CA 1
ATOM 1086 C C . GLN A 1 132 ? 15.053 4.835 -31.269 1.00 95.50 132 GLN A C 1
ATOM 1088 O O . GLN A 1 132 ? 15.736 4.749 -32.291 1.00 95.50 132 GLN A O 1
ATOM 1093 N N . ARG A 1 133 ? 14.478 5.989 -30.903 1.00 95.62 133 ARG A N 1
ATOM 1094 C CA . ARG A 1 133 ? 14.676 7.251 -31.634 1.00 95.62 133 ARG A CA 1
ATOM 1095 C C . ARG A 1 133 ? 16.116 7.745 -31.541 1.00 95.62 133 ARG A C 1
ATOM 1097 O O . ARG A 1 133 ? 16.660 8.147 -32.564 1.00 95.62 133 ARG A O 1
ATOM 1104 N N . GLU A 1 134 ? 16.736 7.679 -30.368 1.00 96.06 134 GLU A N 1
ATOM 1105 C CA . GLU A 1 134 ? 18.151 8.031 -30.186 1.00 96.06 134 GLU A CA 1
ATOM 1106 C C . GLU A 1 134 ? 19.052 7.157 -31.068 1.00 96.06 134 GLU A C 1
ATOM 1108 O O . GLU A 1 134 ? 19.841 7.678 -31.855 1.00 96.06 134 GLU A O 1
ATOM 1113 N N . ILE A 1 135 ? 18.844 5.836 -31.049 1.00 95.62 135 ILE A N 1
ATOM 1114 C CA . ILE A 1 135 ? 19.581 4.893 -31.906 1.00 95.62 135 ILE A CA 1
ATOM 1115 C C . ILE A 1 135 ? 19.364 5.203 -33.395 1.00 95.62 135 ILE A C 1
ATOM 1117 O O . ILE A 1 135 ? 20.294 5.111 -34.199 1.00 95.62 135 ILE A O 1
ATOM 1121 N N . ALA A 1 136 ? 18.138 5.546 -33.798 1.00 95.75 136 ALA A N 1
ATOM 1122 C CA . ALA A 1 136 ? 17.842 5.899 -35.183 1.00 95.75 136 ALA A CA 1
ATOM 1123 C C . ALA A 1 136 ? 18.570 7.183 -35.615 1.00 95.75 136 ALA A C 1
ATOM 1125 O O . ALA A 1 136 ? 19.140 7.211 -36.707 1.00 95.75 136 ALA A O 1
ATOM 1126 N N . LEU A 1 137 ? 18.610 8.202 -34.751 1.00 96.06 137 LEU A N 1
ATOM 1127 C CA . LEU A 1 137 ? 19.343 9.447 -34.994 1.00 96.06 137 LEU A CA 1
ATOM 1128 C C . LEU A 1 137 ? 20.851 9.201 -35.115 1.00 96.06 137 LEU A C 1
ATOM 1130 O O . LEU A 1 137 ? 21.480 9.703 -36.044 1.00 96.06 137 LEU A O 1
ATOM 1134 N N . GLU A 1 138 ? 21.431 8.384 -34.235 1.00 95.19 138 GLU A N 1
ATOM 1135 C CA . GLU A 1 138 ? 22.847 8.003 -34.319 1.00 95.19 138 GLU A CA 1
ATOM 1136 C C . GLU A 1 138 ? 23.169 7.273 -35.627 1.00 95.19 138 GLU A C 1
ATOM 1138 O O . GLU A 1 138 ? 24.166 7.577 -36.284 1.00 95.19 138 GLU A O 1
ATOM 1143 N N . ARG A 1 139 ? 22.304 6.341 -36.050 1.00 93.31 139 ARG A N 1
ATOM 1144 C CA . ARG A 1 139 ? 22.454 5.633 -37.332 1.00 93.31 139 ARG A CA 1
ATOM 1145 C C . ARG A 1 139 ? 22.352 6.575 -38.523 1.00 93.31 139 ARG A C 1
ATOM 1147 O O . ARG A 1 139 ? 23.085 6.400 -39.493 1.00 93.31 139 ARG A O 1
ATOM 1154 N N . GLU A 1 140 ? 21.453 7.552 -38.470 1.00 94.44 140 GLU A N 1
ATOM 1155 C CA . GLU A 1 140 ? 21.320 8.555 -39.524 1.00 94.44 140 GLU A CA 1
ATOM 1156 C C . GLU A 1 140 ? 22.575 9.435 -39.612 1.00 94.44 140 GLU A C 1
ATOM 1158 O O . GLU A 1 140 ? 23.073 9.696 -40.709 1.00 94.44 140 GLU A O 1
ATOM 1163 N N . LEU A 1 141 ? 23.126 9.852 -38.468 1.00 92.81 141 LEU A N 1
ATOM 1164 C CA . LEU A 1 141 ? 24.376 10.609 -38.402 1.00 92.81 141 LEU A CA 1
ATOM 1165 C C . LEU A 1 141 ? 25.562 9.796 -38.940 1.00 92.81 141 LEU A C 1
ATOM 1167 O O . LEU A 1 141 ? 26.299 10.300 -39.786 1.00 92.81 141 LEU A O 1
ATOM 1171 N N . ASP A 1 142 ? 25.716 8.535 -38.527 1.00 90.62 142 ASP A N 1
ATOM 1172 C CA . ASP A 1 142 ? 26.738 7.623 -39.063 1.00 90.62 142 ASP A CA 1
ATOM 1173 C C . ASP A 1 142 ? 26.581 7.441 -40.582 1.00 90.62 142 ASP A C 1
ATOM 1175 O O . ASP A 1 142 ? 27.549 7.563 -41.333 1.00 90.62 142 ASP A O 1
ATOM 1179 N N . ALA A 1 143 ? 25.355 7.231 -41.073 1.00 89.00 143 ALA A N 1
ATOM 1180 C CA . ALA A 1 143 ? 25.090 7.108 -42.505 1.00 89.00 143 ALA A CA 1
ATOM 1181 C C . ALA A 1 143 ? 25.498 8.369 -43.282 1.00 89.00 143 ALA A C 1
ATOM 1183 O O . ALA A 1 143 ? 26.158 8.257 -44.318 1.00 89.00 143 ALA A O 1
ATOM 1184 N N . LYS A 1 144 ? 25.170 9.564 -42.768 1.00 92.38 144 LYS A N 1
ATOM 1185 C CA . LYS A 1 144 ? 25.603 10.839 -43.361 1.00 92.38 144 LYS A CA 1
ATOM 1186 C C . LYS A 1 144 ? 27.125 10.922 -43.404 1.00 92.38 144 LYS A C 1
ATOM 1188 O O . LYS A 1 144 ? 27.679 11.074 -44.492 1.00 92.38 144 LYS A O 1
ATOM 1193 N N . LEU A 1 145 ? 27.800 10.708 -42.274 1.00 91.00 145 LEU A N 1
ATOM 1194 C CA . LEU A 1 145 ? 29.262 10.777 -42.173 1.00 91.00 145 LEU A CA 1
ATOM 1195 C C . LEU A 1 145 ? 29.969 9.810 -43.130 1.00 91.00 145 LEU A C 1
ATOM 1197 O O . LEU A 1 145 ? 30.941 10.192 -43.775 1.00 91.00 145 LEU A O 1
ATOM 1201 N N . ARG A 1 146 ? 29.450 8.589 -43.311 1.00 83.12 146 ARG A N 1
ATOM 1202 C CA . ARG A 1 146 ? 29.990 7.624 -44.288 1.00 83.12 146 ARG A CA 1
ATOM 1203 C C . ARG A 1 146 ? 29.899 8.093 -45.736 1.00 83.12 146 ARG A C 1
ATOM 1205 O O . ARG A 1 146 ? 30.659 7.607 -46.566 1.00 83.12 146 ARG A O 1
ATOM 1212 N N . THR A 1 147 ? 28.963 8.977 -46.060 1.00 86.00 147 THR A N 1
ATOM 1213 C CA . THR A 1 147 ? 28.806 9.500 -47.425 1.00 86.00 147 THR A CA 1
ATOM 1214 C C . THR A 1 147 ? 29.525 10.826 -47.639 1.00 86.00 147 THR A C 1
ATOM 1216 O O . THR A 1 147 ? 29.941 11.108 -48.759 1.00 86.00 147 THR A O 1
ATOM 1219 N N . THR A 1 148 ? 29.701 11.627 -46.586 1.00 87.12 148 THR A N 1
ATOM 1220 C CA . THR A 1 148 ? 30.218 12.996 -46.698 1.00 87.12 148 THR A CA 1
ATOM 1221 C C . THR A 1 148 ? 31.664 13.159 -46.237 1.00 87.12 148 THR A C 1
ATOM 1223 O O . THR A 1 148 ? 32.325 14.087 -46.693 1.00 87.12 148 THR A O 1
ATOM 1226 N N . ASP A 1 149 ? 32.168 12.302 -45.342 1.00 91.06 149 ASP A N 1
ATOM 1227 C CA . ASP A 1 149 ? 33.476 12.476 -44.701 1.00 91.06 149 ASP A CA 1
ATOM 1228 C C . ASP A 1 149 ? 34.443 11.314 -45.001 1.00 91.06 149 ASP A C 1
ATOM 1230 O O . ASP A 1 149 ? 34.314 10.184 -44.519 1.00 91.06 149 ASP A O 1
ATOM 1234 N N . TYR A 1 150 ? 35.474 11.619 -45.791 1.00 89.81 150 TYR A N 1
ATOM 1235 C CA . TYR A 1 150 ? 36.530 10.674 -46.148 1.00 89.81 150 TYR A CA 1
ATOM 1236 C C . TYR A 1 150 ? 37.436 10.299 -44.963 1.00 89.81 150 TYR A C 1
ATOM 1238 O O . TYR A 1 150 ? 37.888 9.151 -44.870 1.00 89.81 150 TYR A O 1
ATOM 1246 N N . ALA A 1 151 ? 37.695 11.229 -44.037 1.00 90.50 151 ALA A N 1
ATOM 1247 C CA . ALA A 1 151 ? 38.520 10.965 -42.860 1.00 90.50 151 ALA A CA 1
ATOM 1248 C C . ALA A 1 151 ? 37.807 9.988 -41.915 1.00 90.50 151 ALA A C 1
ATOM 1250 O O . ALA A 1 151 ? 38.417 9.026 -41.436 1.00 90.50 151 ALA A O 1
ATOM 1251 N N . TYR A 1 152 ? 36.497 10.174 -41.737 1.00 90.94 152 TYR A N 1
ATOM 1252 C CA . TYR A 1 152 ? 35.643 9.252 -40.991 1.00 90.94 152 TYR A CA 1
ATOM 1253 C C . TYR A 1 152 ? 35.672 7.828 -41.572 1.00 90.94 152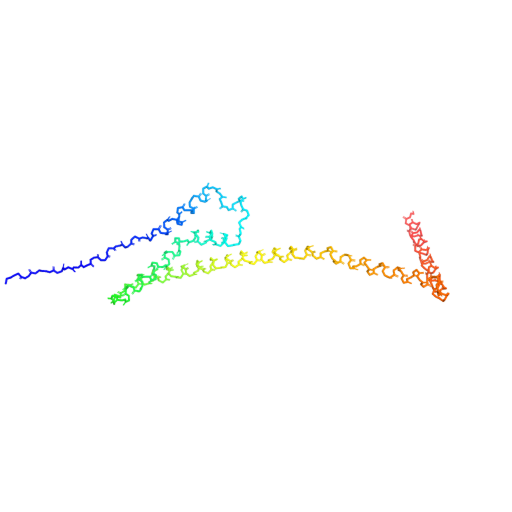 TYR A C 1
ATOM 1255 O O . TYR A 1 152 ? 35.856 6.856 -40.835 1.00 90.94 152 TYR A O 1
ATOM 1263 N N . LEU A 1 153 ? 35.570 7.681 -42.899 1.00 86.62 153 LEU A N 1
ATOM 1264 C CA . LEU A 1 153 ? 35.654 6.377 -43.570 1.00 86.62 153 LEU A CA 1
ATOM 1265 C C . LEU A 1 153 ? 36.998 5.678 -43.344 1.00 86.62 153 LEU A C 1
ATOM 1267 O O . LEU A 1 153 ? 37.030 4.477 -43.056 1.00 86.62 153 LEU A O 1
ATOM 1271 N N . CYS A 1 154 ? 38.103 6.419 -43.455 1.00 90.81 154 CYS A N 1
ATOM 1272 C CA . CYS A 1 154 ? 39.441 5.888 -43.207 1.00 90.81 154 CYS A CA 1
ATOM 1273 C C . CYS A 1 154 ? 39.577 5.372 -41.767 1.00 90.81 154 CYS A C 1
ATOM 1275 O O . CYS A 1 154 ? 40.031 4.244 -41.553 1.00 90.81 154 CYS A O 1
ATOM 1277 N N . ALA A 1 155 ? 39.118 6.157 -40.789 1.00 90.94 155 ALA A N 1
ATOM 1278 C CA . ALA A 1 155 ? 39.133 5.777 -39.379 1.00 90.94 155 ALA A CA 1
ATOM 1279 C C . ALA A 1 155 ? 38.237 4.555 -39.097 1.00 90.94 155 ALA A C 1
ATOM 1281 O O . ALA A 1 155 ? 38.666 3.605 -38.439 1.00 90.94 155 ALA A O 1
ATOM 1282 N N . SER A 1 156 ? 37.022 4.532 -39.654 1.00 88.38 156 SER A N 1
ATOM 1283 C CA . SER A 1 156 ? 36.075 3.417 -39.524 1.00 88.38 156 SER A CA 1
ATOM 1284 C C . SER A 1 156 ? 36.636 2.115 -40.108 1.00 88.38 156 SER A C 1
ATOM 1286 O O . SER A 1 156 ? 36.540 1.050 -39.492 1.00 88.38 156 SER A O 1
ATOM 1288 N N . ARG A 1 157 ? 37.293 2.185 -41.274 1.00 90.06 157 ARG A N 1
ATOM 1289 C CA . ARG A 1 157 ? 37.950 1.029 -41.901 1.00 90.06 157 ARG A CA 1
ATOM 1290 C C . ARG A 1 157 ? 39.094 0.491 -41.042 1.00 90.06 157 ARG A C 1
ATOM 1292 O O . ARG A 1 157 ? 39.169 -0.720 -40.841 1.00 90.06 157 ARG A O 1
ATOM 1299 N N . ALA A 1 158 ? 39.939 1.372 -40.509 1.00 91.88 158 ALA A N 1
ATOM 1300 C CA . ALA A 1 158 ? 41.033 0.984 -39.622 1.00 91.88 158 ALA A CA 1
ATOM 1301 C C . ALA A 1 158 ? 40.520 0.305 -38.338 1.00 91.88 158 ALA A C 1
ATOM 1303 O O . ALA A 1 158 ? 41.069 -0.711 -37.912 1.00 91.88 158 ALA A O 1
ATOM 1304 N N . LEU A 1 159 ? 39.427 0.811 -37.756 1.00 90.69 159 LEU A N 1
ATOM 1305 C CA . LEU A 1 159 ? 38.767 0.202 -36.596 1.00 90.69 159 LEU A CA 1
ATOM 1306 C C . LEU A 1 159 ? 38.231 -1.202 -36.896 1.00 90.69 159 LEU A C 1
ATOM 1308 O O . LEU A 1 159 ? 38.491 -2.129 -36.130 1.00 90.69 159 LEU A O 1
ATOM 1312 N N . LYS A 1 160 ? 37.530 -1.386 -38.022 1.00 89.19 160 LYS A N 1
ATOM 1313 C CA . LYS A 1 160 ? 37.031 -2.710 -38.436 1.00 89.19 160 LYS A CA 1
ATOM 1314 C C . LYS A 1 160 ? 38.166 -3.707 -38.646 1.00 89.19 160 LYS A C 1
ATOM 1316 O O 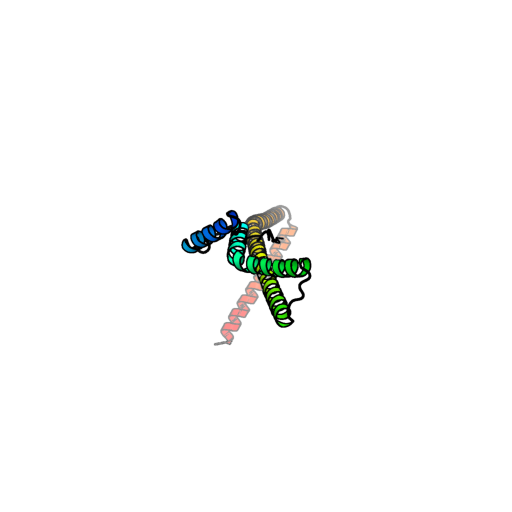. LYS A 1 160 ? 38.038 -4.863 -38.258 1.00 89.19 160 LYS A O 1
ATOM 1321 N N . GLN A 1 161 ? 39.273 -3.263 -39.234 1.00 92.12 161 GLN A N 1
ATOM 1322 C CA . GLN A 1 161 ? 40.430 -4.119 -39.469 1.00 92.12 161 GLN A CA 1
ATOM 1323 C C . GLN A 1 161 ? 41.078 -4.570 -38.153 1.00 92.12 161 GLN A C 1
ATOM 1325 O O . GLN A 1 161 ? 41.296 -5.765 -37.971 1.00 92.12 161 GLN A O 1
ATOM 1330 N N . ARG A 1 162 ? 41.244 -3.657 -37.185 1.00 91.62 162 ARG A N 1
ATOM 1331 C CA . ARG A 1 162 ? 41.693 -4.011 -35.827 1.00 91.62 162 ARG A CA 1
ATOM 1332 C C . ARG A 1 162 ? 40.743 -4.983 -35.131 1.00 91.62 162 ARG A C 1
ATOM 1334 O O . ARG A 1 162 ? 41.197 -5.936 -34.511 1.00 91.62 162 ARG A O 1
ATOM 1341 N N . ALA A 1 163 ? 39.431 -4.774 -35.236 1.00 90.44 163 ALA A N 1
ATOM 1342 C CA . ALA A 1 163 ? 38.452 -5.678 -34.635 1.00 90.44 163 ALA A CA 1
ATOM 1343 C C . ALA A 1 163 ? 38.552 -7.098 -35.221 1.00 90.44 163 ALA A C 1
ATOM 1345 O O . ALA A 1 163 ? 38.533 -8.070 -34.473 1.00 90.44 163 ALA A O 1
ATOM 1346 N N . LEU A 1 164 ? 38.731 -7.221 -36.541 1.00 89.31 164 LEU A N 1
ATOM 1347 C CA . LEU A 1 164 ? 38.937 -8.511 -37.206 1.00 89.31 164 LEU A CA 1
ATOM 1348 C C . LEU A 1 164 ? 40.236 -9.195 -36.770 1.00 89.31 164 LEU A C 1
ATOM 1350 O O . LEU A 1 164 ? 40.241 -10.405 -36.565 1.00 89.31 164 LEU A O 1
ATOM 1354 N N . GLU A 1 165 ? 41.324 -8.443 -36.620 1.00 91.12 165 GLU A N 1
ATOM 1355 C CA . GLU A 1 165 ? 42.601 -8.960 -36.114 1.00 91.12 165 GLU A CA 1
ATOM 1356 C C . GLU A 1 165 ? 42.462 -9.479 -34.676 1.00 91.12 165 GLU A C 1
ATOM 1358 O O . GLU A 1 165 ? 42.903 -10.589 -34.371 1.00 91.12 165 GLU A O 1
ATOM 1363 N N . VAL A 1 166 ? 41.760 -8.736 -33.813 1.00 90.56 166 VAL A N 1
ATOM 1364 C CA . VAL A 1 166 ? 41.449 -9.167 -32.443 1.00 90.56 166 VAL A CA 1
ATOM 1365 C C . VAL A 1 166 ? 40.594 -10.436 -32.452 1.00 90.56 166 VAL A C 1
ATOM 1367 O O . VAL A 1 166 ? 40.951 -11.409 -31.790 1.00 90.56 166 VAL A O 1
ATOM 1370 N N . SER A 1 167 ? 39.513 -10.485 -33.236 1.00 85.19 167 SER A N 1
ATOM 1371 C CA . SER A 1 167 ? 38.663 -11.678 -33.343 1.00 85.19 167 SER A CA 1
ATOM 1372 C C . SER A 1 167 ? 39.424 -12.902 -33.856 1.00 85.19 167 SER A C 1
ATOM 1374 O O . SER A 1 167 ? 39.247 -13.986 -33.308 1.00 85.19 167 SER A O 1
ATOM 1376 N N . ARG A 1 168 ? 40.297 -12.737 -34.859 1.00 84.19 168 ARG A N 1
ATOM 1377 C CA . ARG A 1 168 ? 41.144 -13.820 -35.386 1.00 84.19 168 ARG A CA 1
ATOM 1378 C C . ARG A 1 168 ? 42.115 -14.340 -34.332 1.00 84.19 168 ARG A C 1
ATOM 1380 O O . ARG A 1 168 ? 42.120 -15.530 -34.057 1.00 84.19 168 ARG A O 1
ATOM 1387 N N . SER A 1 169 ? 42.831 -13.447 -33.649 1.00 82.19 169 SER A N 1
ATOM 1388 C CA . SER A 1 169 ? 43.758 -13.851 -32.583 1.00 82.19 169 SER A CA 1
ATOM 1389 C C . SER A 1 169 ? 43.069 -14.551 -31.400 1.00 82.19 169 SER A C 1
ATOM 1391 O O . SER A 1 169 ? 43.668 -15.409 -30.758 1.00 82.19 169 SER A O 1
ATOM 1393 N N . ASN A 1 170 ? 41.809 -14.217 -31.106 1.00 77.56 170 ASN A N 1
ATOM 1394 C CA . ASN A 1 170 ? 41.023 -14.893 -30.070 1.00 77.56 170 ASN A CA 1
ATOM 1395 C C . ASN A 1 170 ? 40.510 -16.271 -30.522 1.00 77.56 170 ASN A C 1
ATOM 1397 O O . ASN A 1 170 ? 40.404 -17.185 -29.702 1.00 77.56 170 ASN A O 1
ATOM 1401 N N . PHE A 1 171 ? 40.212 -16.430 -31.813 1.00 73.94 171 PHE A N 1
ATOM 1402 C CA . PHE A 1 171 ? 39.872 -17.722 -32.407 1.00 73.94 171 PHE A CA 1
ATOM 1403 C C . PHE A 1 171 ? 41.080 -18.671 -32.401 1.00 73.94 171 PHE A C 1
ATOM 1405 O O . PHE A 1 171 ? 40.976 -19.794 -31.918 1.00 73.94 171 PHE A O 1
ATOM 1412 N N . ASP A 1 172 ? 42.258 -18.186 -32.796 1.00 69.88 172 ASP A N 1
ATOM 1413 C CA . ASP A 1 172 ? 43.480 -19.000 -32.827 1.00 69.88 172 ASP A CA 1
ATOM 1414 C C . ASP A 1 172 ? 43.878 -19.491 -31.416 1.00 69.88 172 ASP A C 1
ATOM 1416 O O . ASP A 1 172 ? 44.177 -20.670 -31.212 1.00 69.88 172 ASP A O 1
ATOM 1420 N N . LYS A 1 173 ? 43.745 -18.628 -30.395 1.00 64.88 173 LYS A N 1
ATOM 1421 C CA . LYS A 1 173 ? 43.967 -18.989 -28.979 1.00 64.88 173 LYS A CA 1
ATOM 1422 C C . LYS A 1 173 ? 42.970 -20.014 -28.436 1.00 64.88 173 LYS A C 1
ATOM 1424 O O . LYS A 1 173 ? 43.313 -20.791 -27.547 1.00 64.88 173 LYS A O 1
ATOM 1429 N N . THR A 1 174 ? 41.726 -20.008 -28.916 1.00 62.12 174 THR A N 1
ATOM 1430 C CA . THR A 1 174 ? 40.721 -20.995 -28.486 1.00 62.12 174 THR A CA 1
ATOM 1431 C C . THR A 1 174 ? 40.967 -22.356 -29.135 1.00 62.12 174 THR A C 1
ATOM 1433 O O . THR A 1 174 ? 40.827 -23.371 -28.454 1.00 62.12 174 THR A O 1
ATOM 1436 N N . THR A 1 175 ? 41.448 -22.393 -30.382 1.00 60.78 175 THR A N 1
ATOM 1437 C CA . THR A 1 175 ? 41.873 -23.636 -31.045 1.00 60.78 175 THR A CA 1
ATOM 1438 C C . THR A 1 175 ? 43.155 -24.239 -30.457 1.00 60.78 175 THR A C 1
ATOM 1440 O O . THR A 1 175 ? 43.203 -25.450 -30.240 1.00 60.78 175 THR A O 1
ATOM 1443 N N . GLU A 1 176 ? 44.160 -23.431 -30.100 1.00 58.66 176 GLU A N 1
ATOM 1444 C CA . GLU A 1 176 ? 45.392 -23.913 -29.445 1.00 58.66 176 GLU A CA 1
ATOM 1445 C C . GLU A 1 176 ? 45.131 -24.471 -28.035 1.00 58.66 176 GLU A C 1
ATOM 1447 O O . GLU A 1 176 ? 45.676 -25.512 -27.664 1.00 58.66 176 GLU A O 1
ATOM 1452 N N . ASN A 1 177 ? 44.235 -23.844 -27.265 1.00 56.69 177 ASN A N 1
ATOM 1453 C CA . ASN A 1 177 ? 43.842 -24.350 -25.946 1.00 56.69 177 ASN A CA 1
ATOM 1454 C C . ASN A 1 177 ? 43.050 -25.666 -26.019 1.00 56.69 177 ASN A C 1
ATOM 1456 O O . ASN A 1 177 ? 43.165 -26.484 -25.110 1.00 56.69 177 ASN A O 1
ATOM 1460 N N . SER A 1 178 ? 42.282 -25.901 -27.091 1.00 56.72 178 SER A N 1
ATOM 1461 C CA . SER A 1 178 ? 41.593 -27.182 -27.312 1.00 56.72 178 SER A CA 1
ATOM 1462 C C . SER A 1 178 ? 42.511 -28.305 -27.817 1.00 56.72 178 SER A C 1
ATOM 1464 O O . SER A 1 178 ? 42.233 -29.470 -27.554 1.00 56.72 178 SER A O 1
ATOM 1466 N N . ALA A 1 179 ? 43.617 -27.974 -28.496 1.00 56.09 179 ALA A N 1
ATOM 1467 C CA . ALA A 1 179 ? 44.598 -28.946 -28.988 1.00 56.09 179 ALA A CA 1
ATOM 1468 C C . ALA A 1 179 ? 45.622 -29.372 -27.916 1.00 56.09 179 ALA A C 1
ATOM 1470 O O . ALA A 1 179 ? 46.093 -30.501 -27.947 1.00 56.09 179 ALA A O 1
ATOM 1471 N N . ASN A 1 180 ? 45.927 -28.507 -26.941 1.00 55.97 180 ASN A N 1
ATOM 1472 C CA . ASN A 1 180 ? 46.838 -28.804 -25.822 1.00 55.97 180 ASN A CA 1
ATOM 1473 C C . ASN A 1 180 ? 46.169 -29.528 -24.628 1.00 55.97 180 ASN A C 1
ATOM 1475 O O . ASN A 1 180 ? 46.808 -29.719 -23.594 1.00 55.97 180 ASN A O 1
ATOM 1479 N N . GLN A 1 181 ? 44.886 -29.896 -24.739 1.00 53.62 181 GLN A N 1
ATOM 1480 C CA . GLN A 1 181 ? 44.130 -30.659 -23.729 1.00 53.62 181 GLN A CA 1
ATOM 1481 C C . GLN A 1 181 ? 43.728 -32.075 -24.198 1.00 53.62 181 GLN A C 1
ATOM 1483 O O . GLN A 1 181 ? 42.967 -32.745 -23.500 1.00 53.62 181 GLN A O 1
ATOM 1488 N N . SER A 1 182 ? 44.224 -32.536 -25.354 1.00 44.78 182 SER A N 1
ATOM 1489 C CA . SER A 1 182 ? 44.139 -33.934 -25.827 1.00 44.78 182 SER A CA 1
ATOM 1490 C C . SER A 1 182 ? 45.517 -34.584 -25.821 1.00 44.78 182 SER A C 1
ATOM 1492 O O . SER A 1 182 ? 45.574 -35.812 -25.603 1.00 44.78 182 SER A O 1
#

pLDDT: mean 79.81, std 15.99, range [36.44, 96.06]